Protein AF-A0A920B3A2-F1 (afdb_monomer_lite)

Foldseek 3Di:
DVLLVVLVPDQEEEEEQDPSQQSSVVSVRQYEYQAAQDDCVVRQRDDHPSHHYDYCCVPVVHSGSVSDDPVNVVVSVCVSSVD

Radius of gyration: 12.28 Å; chains: 1; bounding box: 27×29×26 Å

pLDDT: mean 95.14, std 4.27, range [66.38, 98.38]

Structure (mmCIF, N/CA/C/O backbone):
data_AF-A0A920B3A2-F1
#
_entry.id   AF-A0A920B3A2-F1
#
loop_
_atom_site.group_PDB
_atom_site.id
_atom_site.type_symbol
_atom_site.label_atom_id
_atom_site.label_alt_id
_atom_site.label_comp_id
_atom_site.label_asym_id
_atom_site.label_entity_id
_atom_site.label_seq_id
_atom_site.pdbx_PDB_ins_code
_atom_site.Cartn_x
_atom_site.Cartn_y
_atom_site.Cartn_z
_atom_site.occupancy
_atom_site.B_iso_or_equiv
_atom_site.auth_seq_id
_atom_site.auth_comp_id
_atom_site.auth_asym_id
_atom_site.auth_atom_id
_atom_site.pdbx_PDB_model_num
ATOM 1 N N . MET A 1 1 ? -9.997 18.635 4.608 1.00 66.38 1 MET A N 1
ATOM 2 C CA . MET A 1 1 ? -10.225 17.987 5.926 1.00 66.38 1 MET A CA 1
ATOM 3 C C . MET A 1 1 ? -11.273 16.866 5.876 1.00 66.38 1 MET A C 1
ATOM 5 O O . MET A 1 1 ? -11.244 15.990 6.730 1.00 66.38 1 MET A O 1
ATOM 9 N N . GLU A 1 2 ? -12.163 16.837 4.878 1.00 88.25 2 GLU A N 1
ATOM 10 C CA . GLU A 1 2 ? -13.172 15.775 4.697 1.00 88.25 2 GLU A CA 1
ATOM 11 C C . GLU A 1 2 ? -12.580 14.391 4.403 1.00 88.25 2 GLU A C 1
ATOM 13 O O . GLU A 1 2 ? -13.020 13.418 5.003 1.00 88.25 2 GLU A O 1
ATOM 18 N N . THR A 1 3 ? -11.524 14.294 3.586 1.00 86.38 3 THR A N 1
ATOM 19 C CA . THR A 1 3 ? -10.821 13.024 3.319 1.00 86.38 3 THR A CA 1
ATOM 20 C C . THR A 1 3 ? -10.385 12.330 4.609 1.00 86.38 3 THR A C 1
ATOM 22 O O . THR A 1 3 ? -10.643 11.148 4.790 1.00 86.38 3 THR A O 1
ATOM 25 N N . ILE A 1 4 ? -9.806 13.082 5.553 1.00 91.69 4 ILE A N 1
ATOM 26 C CA . ILE A 1 4 ? -9.404 12.561 6.869 1.00 91.69 4 ILE A CA 1
ATOM 27 C C . ILE A 1 4 ? -10.623 12.058 7.654 1.00 91.69 4 ILE A C 1
ATOM 29 O O . ILE A 1 4 ? -10.554 11.003 8.279 1.00 91.69 4 ILE A O 1
ATOM 33 N N . LYS A 1 5 ? -11.749 12.785 7.619 1.00 93.31 5 LYS A N 1
ATOM 34 C CA . LYS A 1 5 ? -12.986 12.358 8.296 1.00 93.31 5 LYS A CA 1
ATOM 35 C C . LYS A 1 5 ? -13.520 11.042 7.724 1.00 93.31 5 LYS A C 1
ATOM 37 O O . LYS A 1 5 ? -13.946 10.188 8.491 1.00 93.31 5 LYS A O 1
ATOM 42 N N . ILE A 1 6 ? -13.473 10.868 6.403 1.00 93.06 6 ILE A N 1
ATOM 43 C CA . ILE A 1 6 ? -13.908 9.631 5.740 1.00 93.06 6 ILE A CA 1
ATOM 44 C C . ILE A 1 6 ? -12.979 8.474 6.122 1.00 93.06 6 ILE A C 1
ATOM 46 O O . ILE A 1 6 ? -13.445 7.445 6.597 1.00 93.06 6 ILE A O 1
ATOM 50 N N . VAL A 1 7 ? -11.664 8.670 5.997 1.00 94.38 7 VAL A N 1
ATOM 51 C CA . VAL A 1 7 ? -10.642 7.637 6.243 1.00 94.38 7 VAL A CA 1
ATOM 52 C C . VAL A 1 7 ? -10.671 7.104 7.675 1.00 94.38 7 VAL A C 1
ATOM 54 O O . VAL A 1 7 ? -10.435 5.916 7.883 1.00 94.38 7 VAL A O 1
ATOM 57 N N . LYS A 1 8 ? -11.019 7.943 8.658 1.00 92.44 8 LYS A N 1
ATOM 58 C CA . LYS A 1 8 ? -11.186 7.517 10.058 1.00 92.44 8 LYS A CA 1
ATOM 59 C C . LYS A 1 8 ? -12.313 6.501 10.277 1.00 92.44 8 LYS A C 1
ATOM 61 O O . LYS A 1 8 ? -12.326 5.845 11.310 1.00 92.44 8 LYS A O 1
ATOM 66 N N . ASN A 1 9 ? -13.245 6.371 9.332 1.00 94.31 9 ASN A N 1
ATOM 67 C CA . ASN A 1 9 ? -14.311 5.367 9.364 1.00 94.31 9 ASN A CA 1
ATOM 68 C C . ASN A 1 9 ? -13.995 4.138 8.491 1.00 94.31 9 ASN A C 1
ATOM 70 O O . ASN A 1 9 ? -14.790 3.201 8.427 1.00 94.31 9 ASN A O 1
ATOM 74 N N . CYS A 1 10 ? -12.850 4.125 7.805 1.00 95.00 10 CYS A N 1
ATOM 75 C CA . CYS A 1 10 ? -12.407 2.999 6.992 1.00 95.00 10 CYS A CA 1
ATOM 76 C C . CYS A 1 10 ? -11.571 2.024 7.828 1.00 95.00 10 CYS A C 1
ATOM 78 O O . CYS A 1 10 ? -10.766 2.440 8.657 1.00 95.00 10 CYS A O 1
ATOM 80 N N . LYS A 1 11 ? -11.690 0.721 7.547 1.00 95.81 11 LYS A N 1
ATOM 81 C CA . LYS A 1 11 ? -10.825 -0.305 8.160 1.00 95.81 11 LYS A CA 1
ATOM 82 C C . LYS A 1 11 ? -9.371 -0.208 7.695 1.00 95.81 11 LYS A C 1
ATOM 84 O O . LYS A 1 11 ? -8.453 -0.448 8.467 1.00 95.81 11 LYS A O 1
ATOM 89 N N . ALA A 1 12 ? -9.175 0.125 6.422 1.00 96.25 12 ALA A N 1
ATOM 90 C CA . ALA A 1 12 ? -7.864 0.280 5.816 1.00 96.25 12 ALA A CA 1
ATOM 91 C C . ALA A 1 12 ? -7.932 1.219 4.604 1.00 96.25 12 ALA A C 1
ATOM 93 O O . ALA A 1 12 ? -9.001 1.427 4.024 1.00 96.25 12 ALA A O 1
ATOM 94 N N . GLY A 1 13 ? -6.780 1.753 4.206 1.00 95.69 13 GLY A N 1
ATOM 95 C CA . GLY A 1 13 ? -6.578 2.491 2.965 1.00 95.69 13 GLY A CA 1
ATOM 96 C C . GLY A 1 13 ? -5.616 1.773 2.019 1.00 95.69 13 GLY A C 1
ATOM 97 O O . GLY A 1 13 ? -4.752 1.007 2.442 1.00 95.69 13 GLY A O 1
ATOM 98 N N . ILE A 1 14 ? -5.746 2.047 0.725 1.00 96.94 14 ILE A N 1
ATOM 99 C CA . ILE A 1 14 ? -4.777 1.644 -0.293 1.00 96.94 14 ILE A CA 1
ATOM 100 C C . ILE A 1 14 ? -4.462 2.842 -1.182 1.00 96.94 14 ILE A C 1
ATOM 102 O O . ILE A 1 14 ? -5.368 3.560 -1.600 1.00 96.94 14 ILE A O 1
ATOM 106 N N . SER A 1 15 ? -3.182 3.070 -1.456 1.00 96.56 15 SER A N 1
ATOM 107 C CA . SER A 1 15 ? -2.740 4.160 -2.325 1.00 96.56 15 SER A CA 1
ATO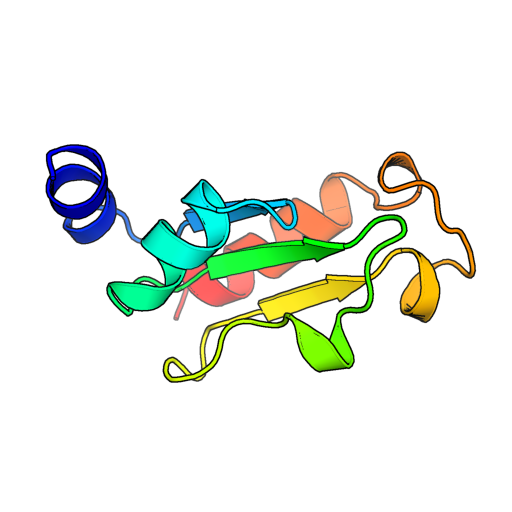M 108 C C . SER A 1 15 ? -1.398 3.829 -2.966 1.00 96.56 15 SER A C 1
ATOM 110 O O . SER A 1 15 ? -0.621 3.032 -2.449 1.00 96.56 15 SER A O 1
ATOM 112 N N . ASN A 1 16 ? -1.088 4.473 -4.083 1.00 96.88 16 ASN A N 1
ATOM 113 C CA . ASN A 1 16 ? 0.298 4.641 -4.507 1.00 96.88 16 ASN A CA 1
ATOM 114 C C . ASN A 1 16 ? 0.989 5.745 -3.681 1.00 96.88 16 ASN A C 1
ATOM 116 O O . ASN A 1 16 ? 0.351 6.421 -2.869 1.00 96.88 16 ASN A O 1
ATOM 120 N N . ASP A 1 17 ? 2.289 5.935 -3.901 1.00 96.50 17 ASP A N 1
ATOM 121 C CA . ASP A 1 17 ? 3.066 7.024 -3.299 1.00 96.50 17 ASP A CA 1
ATOM 122 C C . ASP A 1 17 ? 2.614 8.404 -3.814 1.00 96.50 17 ASP A C 1
ATOM 124 O O . ASP A 1 17 ? 3.066 8.894 -4.850 1.00 96.50 17 ASP A O 1
ATOM 128 N N . THR A 1 18 ? 1.649 9.000 -3.112 1.00 94.56 18 THR A N 1
ATOM 129 C CA . THR A 1 18 ? 1.059 10.314 -3.398 1.00 94.56 18 THR A CA 1
ATOM 130 C C . THR A 1 18 ? 0.726 11.039 -2.102 1.00 94.56 18 THR A C 1
ATOM 132 O O . THR A 1 18 ? 0.522 10.412 -1.062 1.00 94.56 18 THR A O 1
ATOM 135 N N . GLY A 1 19 ? 0.586 12.368 -2.161 1.00 93.06 19 GLY A N 1
ATOM 136 C CA . GLY A 1 19 ? 0.213 13.174 -0.992 1.00 93.06 19 GLY A CA 1
ATOM 137 C C . GLY A 1 19 ? -1.079 12.704 -0.310 1.00 93.06 19 GLY A C 1
ATOM 138 O O . GLY A 1 19 ? -1.142 12.670 0.915 1.00 93.06 19 GLY A O 1
ATOM 139 N N . CYS A 1 20 ? -2.083 12.261 -1.076 1.00 92.56 20 CYS A N 1
ATOM 140 C CA . CYS A 1 20 ? -3.303 11.677 -0.511 1.00 92.56 20 CYS A CA 1
ATOM 141 C C . CYS A 1 20 ? -3.030 10.368 0.242 1.00 92.56 20 CYS A C 1
ATOM 143 O O . CYS A 1 20 ? -3.579 10.182 1.322 1.00 92.56 20 CYS A O 1
ATOM 145 N N . GLY A 1 21 ? -2.160 9.494 -0.274 1.00 93.94 21 GLY A N 1
ATOM 146 C CA . GLY A 1 21 ? -1.729 8.284 0.434 1.00 93.94 21 GLY A CA 1
ATOM 147 C C . GLY A 1 21 ? -1.076 8.594 1.783 1.00 93.94 21 GLY A C 1
ATOM 148 O O . GLY A 1 21 ? -1.452 8.009 2.795 1.00 93.94 21 GLY A O 1
ATOM 149 N N . HIS A 1 22 ? -0.182 9.588 1.815 1.00 94.25 22 HIS A N 1
ATOM 150 C CA . HIS A 1 22 ? 0.454 10.061 3.053 1.00 94.25 22 HIS A CA 1
ATOM 151 C C . HIS A 1 22 ? -0.551 10.679 4.037 1.00 94.25 22 HIS A C 1
ATOM 153 O O . HIS A 1 22 ? -0.453 10.472 5.248 1.00 94.25 22 HIS A O 1
ATOM 159 N N . LEU A 1 23 ? -1.554 11.407 3.530 1.00 93.88 23 LEU A N 1
ATOM 160 C CA . LEU A 1 23 ? -2.653 11.940 4.342 1.00 93.88 23 LEU A CA 1
ATOM 161 C C . LEU A 1 23 ? -3.540 10.837 4.927 1.00 93.88 23 LEU A C 1
ATOM 163 O O . LEU A 1 23 ? -4.026 10.996 6.040 1.00 93.88 23 LEU A O 1
ATOM 167 N N . ILE A 1 24 ? -3.763 9.738 4.204 1.00 93.44 24 ILE A N 1
ATOM 168 C CA . ILE A 1 24 ? -4.490 8.572 4.721 1.00 93.44 24 ILE A CA 1
ATOM 169 C C . ILE A 1 24 ? -3.685 7.948 5.864 1.00 93.44 24 ILE A C 1
ATOM 171 O O . ILE A 1 24 ? -4.211 7.805 6.969 1.00 93.44 24 ILE A O 1
ATOM 175 N N . SER A 1 25 ? -2.402 7.645 5.641 1.00 94.25 25 SER A N 1
ATOM 176 C CA . SER A 1 25 ? -1.562 6.993 6.651 1.00 94.25 25 SER A CA 1
ATOM 177 C C . SER A 1 25 ? -1.346 7.843 7.903 1.00 94.25 25 SER A C 1
ATOM 179 O O . SER A 1 25 ? -1.317 7.305 9.005 1.00 94.25 25 SER A O 1
ATOM 181 N N . SER A 1 26 ? -1.266 9.172 7.770 1.00 94.19 26 SER A N 1
ATOM 182 C CA . SER A 1 26 ? -1.063 10.071 8.916 1.00 94.19 26 SER A CA 1
ATOM 183 C C . SER A 1 26 ? -2.241 10.101 9.894 1.00 94.19 26 SER A C 1
ATOM 185 O O . SER A 1 26 ? -2.085 10.546 11.029 1.00 94.19 26 SER A O 1
ATOM 187 N N . THR A 1 27 ? -3.414 9.596 9.496 1.00 94.38 27 THR A N 1
ATOM 188 C CA . THR A 1 27 ? -4.556 9.426 10.409 1.00 94.38 27 THR A CA 1
ATOM 189 C C . THR A 1 27 ? -4.401 8.246 11.366 1.00 94.38 27 THR A C 1
ATOM 191 O O . THR A 1 27 ? -5.199 8.118 12.294 1.00 94.38 27 THR A O 1
ATOM 194 N N . GLY A 1 28 ? -3.408 7.383 11.138 1.00 94.56 28 GLY A N 1
ATOM 195 C CA . GLY A 1 28 ? -3.251 6.115 11.836 1.00 94.56 28 GLY A CA 1
ATOM 196 C C . GLY A 1 28 ? -4.109 4.988 11.260 1.00 94.56 28 GLY A C 1
ATOM 197 O O . GLY A 1 28 ? -4.015 3.875 11.760 1.00 94.56 28 GLY A O 1
ATOM 198 N N . THR A 1 29 ? -4.912 5.205 10.213 1.00 95.81 29 THR A N 1
ATOM 199 C CA . THR A 1 29 ? -5.632 4.112 9.538 1.00 95.81 29 THR A CA 1
ATOM 200 C C . THR A 1 29 ? -4.633 3.153 8.864 1.00 95.81 29 THR A C 1
ATOM 202 O O . THR A 1 29 ? -3.767 3.623 8.114 1.00 95.81 29 THR A O 1
ATOM 205 N N . PRO A 1 30 ? -4.726 1.821 9.079 1.00 97.00 30 PRO A N 1
ATOM 206 C CA . PRO A 1 30 ? -3.893 0.837 8.386 1.00 97.00 30 PRO A CA 1
ATOM 207 C C . PRO A 1 30 ? -3.876 1.100 6.882 1.00 97.00 30 PRO A C 1
ATOM 209 O O . PRO A 1 30 ? -4.915 1.342 6.274 1.00 97.00 30 PRO A O 1
ATOM 212 N N . THR A 1 31 ? -2.695 1.119 6.273 1.00 97.12 31 THR A N 1
ATOM 213 C CA . THR A 1 31 ? -2.547 1.592 4.890 1.00 97.12 31 THR A CA 1
ATOM 214 C C . THR A 1 31 ? -1.601 0.681 4.133 1.00 97.12 31 THR A C 1
ATOM 216 O O . THR A 1 31 ? -0.499 0.407 4.607 1.00 97.12 31 THR A O 1
ATOM 219 N N . LEU A 1 32 ? -2.045 0.225 2.962 1.00 97.88 32 LEU A N 1
ATOM 220 C CA . LEU A 1 32 ? -1.227 -0.477 1.985 1.00 97.88 32 LEU A CA 1
ATOM 221 C C . LEU A 1 32 ? -0.722 0.513 0.927 1.00 97.88 32 LEU A C 1
ATOM 223 O O . LEU A 1 32 ? -1.512 1.011 0.122 1.00 97.88 32 LEU A O 1
ATOM 227 N N . THR A 1 33 ? 0.587 0.758 0.890 1.00 98.00 33 THR A N 1
ATOM 228 C CA . THR A 1 33 ? 1.205 1.668 -0.085 1.00 98.00 33 THR A CA 1
ATOM 229 C C . THR A 1 33 ? 1.898 0.903 -1.212 1.00 98.00 33 THR A C 1
ATOM 231 O O . THR A 1 33 ? 2.695 -0.008 -0.979 1.00 98.00 33 THR A O 1
ATOM 234 N N . LEU A 1 34 ? 1.606 1.273 -2.459 1.00 98.38 34 LEU A N 1
ATOM 235 C CA . LEU A 1 34 ? 2.188 0.676 -3.660 1.00 98.38 34 LEU A CA 1
ATOM 236 C C . LEU A 1 34 ? 3.273 1.586 -4.248 1.00 98.38 34 LEU A C 1
ATOM 238 O O . LEU A 1 34 ? 3.006 2.721 -4.645 1.00 98.38 34 LEU A O 1
ATOM 242 N N . PHE A 1 35 ? 4.492 1.064 -4.355 1.00 98.31 35 PHE A N 1
ATOM 243 C CA . PHE A 1 35 ? 5.648 1.782 -4.881 1.00 98.31 35 PHE A CA 1
ATOM 244 C C . PHE A 1 35 ? 6.016 1.286 -6.282 1.00 98.31 35 PHE A C 1
ATOM 246 O O . PHE A 1 35 ? 6.344 0.115 -6.502 1.00 98.31 35 PHE A O 1
ATOM 253 N N . GLY A 1 36 ? 5.957 2.212 -7.238 1.00 97.06 36 GLY A N 1
ATOM 254 C CA . GLY A 1 36 ? 6.461 2.054 -8.598 1.00 97.06 36 GLY A CA 1
ATOM 255 C C . GLY A 1 36 ? 7.934 2.476 -8.677 1.00 97.06 36 GLY A C 1
ATOM 256 O O . GLY A 1 36 ? 8.793 1.801 -8.110 1.00 97.06 36 GLY A O 1
ATOM 257 N N . PRO A 1 37 ? 8.236 3.620 -9.318 1.00 96.94 37 PRO A N 1
ATOM 258 C CA . PRO A 1 37 ? 9.597 4.135 -9.462 1.00 96.94 37 PRO A CA 1
ATOM 259 C C . PRO A 1 37 ? 10.140 4.836 -8.206 1.00 96.94 37 PRO A C 1
ATOM 261 O O . PRO A 1 37 ? 11.340 5.097 -8.140 1.00 96.94 37 PRO A O 1
ATOM 264 N N . THR A 1 38 ? 9.296 5.149 -7.219 1.00 97.25 38 THR A N 1
ATOM 265 C CA . THR A 1 38 ? 9.709 5.832 -5.986 1.00 97.25 38 THR A CA 1
ATOM 266 C C . THR A 1 38 ? 10.250 4.864 -4.931 1.00 97.25 38 THR A C 1
ATOM 268 O O . THR A 1 38 ? 9.930 3.672 -4.928 1.00 97.25 38 THR A O 1
ATOM 271 N N . ASP A 1 39 ? 11.120 5.372 -4.055 1.00 96.19 39 ASP A N 1
ATOM 272 C CA . ASP A 1 39 ? 11.821 4.567 -3.056 1.00 96.19 39 ASP A CA 1
ATOM 273 C C . ASP A 1 39 ? 10.964 4.313 -1.808 1.00 96.19 39 ASP A C 1
ATOM 275 O O . ASP A 1 39 ? 10.725 5.194 -0.981 1.00 96.19 39 ASP A O 1
ATOM 279 N N . SER A 1 40 ? 10.556 3.057 -1.647 1.00 96.56 40 SER A N 1
ATOM 280 C CA . SER A 1 40 ? 9.806 2.597 -0.481 1.00 96.56 40 SER A CA 1
ATOM 281 C C . SER A 1 40 ? 10.552 2.745 0.851 1.00 96.56 40 SER A C 1
ATOM 283 O O . SER A 1 40 ? 9.890 2.826 1.875 1.00 96.56 40 SER A O 1
ATOM 285 N N . GLU A 1 41 ? 11.889 2.755 0.895 1.00 95.25 41 GLU A N 1
ATOM 286 C CA . GLU A 1 41 ? 12.623 2.926 2.166 1.00 95.25 41 GLU A CA 1
ATOM 287 C C . GLU A 1 41 ? 12.491 4.342 2.706 1.00 95.25 41 GLU A C 1
ATOM 289 O O . GLU A 1 41 ? 12.385 4.545 3.912 1.00 95.25 41 GLU A O 1
ATOM 294 N N . LYS A 1 42 ? 12.446 5.316 1.798 1.00 95.81 42 LYS A N 1
ATOM 295 C CA . LYS A 1 42 ? 12.364 6.732 2.139 1.00 95.81 42 LYS A CA 1
ATOM 296 C C . LYS A 1 42 ? 10.939 7.188 2.441 1.00 95.81 42 LYS A C 1
ATOM 298 O O . LYS A 1 42 ? 10.749 8.071 3.273 1.00 95.81 42 LYS A O 1
ATOM 303 N N . PHE A 1 43 ? 9.956 6.625 1.739 1.00 95.81 43 PHE A N 1
ATOM 304 C CA . PHE A 1 43 ? 8.584 7.143 1.718 1.00 95.81 43 PHE A CA 1
ATOM 305 C C . PHE A 1 43 ? 7.537 6.174 2.276 1.00 95.81 43 PHE A C 1
ATOM 307 O O . PHE A 1 43 ? 6.344 6.461 2.193 1.00 95.81 43 PHE A O 1
ATOM 314 N N . SER A 1 44 ? 7.929 5.024 2.836 1.00 94.81 44 SER A N 1
ATOM 315 C CA . SER A 1 44 ? 6.942 4.173 3.510 1.00 94.81 44 SER A CA 1
ATOM 316 C C . SER A 1 44 ? 6.336 4.897 4.717 1.00 94.81 44 SER A C 1
ATOM 318 O O . SER A 1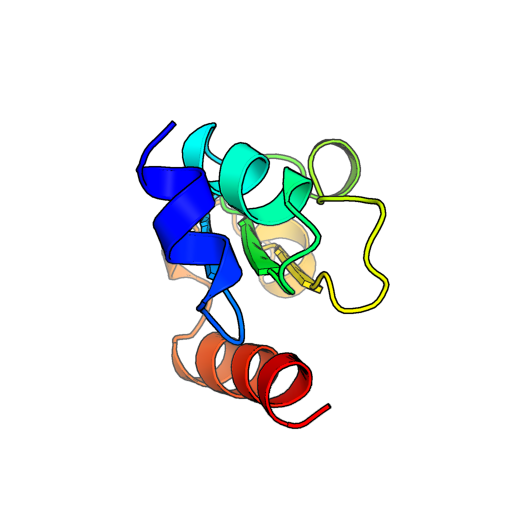 44 ? 7.070 5.535 5.475 1.00 94.81 44 SER A O 1
ATOM 320 N N . PRO A 1 45 ? 5.012 4.795 4.917 1.00 93.25 45 PRO A N 1
ATOM 321 C CA . PRO A 1 45 ? 4.360 5.404 6.063 1.00 93.25 45 PRO A CA 1
ATOM 322 C C . PRO A 1 45 ? 4.830 4.772 7.377 1.00 93.25 45 PRO A C 1
ATOM 324 O O . PRO A 1 45 ? 5.046 3.563 7.467 1.00 93.25 45 PRO A O 1
ATOM 327 N N . ILE A 1 46 ? 4.959 5.611 8.402 1.00 91.06 46 ILE A N 1
ATOM 328 C CA . ILE A 1 46 ? 5.405 5.249 9.752 1.00 91.06 46 ILE A CA 1
ATOM 329 C C . ILE A 1 46 ? 4.287 5.505 10.772 1.00 91.06 46 ILE A C 1
ATOM 331 O O . ILE A 1 46 ? 3.367 6.272 10.506 1.00 91.06 46 ILE A O 1
ATOM 335 N N . GLY A 1 47 ? 4.379 4.893 11.955 1.00 92.44 47 GLY A N 1
ATOM 336 C CA . GLY A 1 47 ? 3.510 5.196 13.104 1.00 92.44 47 GLY A CA 1
ATOM 337 C C . GLY A 1 47 ? 2.419 4.161 13.400 1.00 92.44 47 GLY A C 1
ATOM 338 O O . GLY A 1 47 ? 2.137 3.932 14.572 1.00 92.44 47 GLY A O 1
ATOM 339 N N . ASN A 1 48 ? 1.863 3.477 12.393 1.00 95.06 48 ASN A N 1
ATOM 340 C CA . ASN A 1 48 ? 1.012 2.299 12.605 1.00 95.06 48 ASN A CA 1
ATOM 341 C C . ASN A 1 48 ? 1.759 1.012 12.188 1.00 95.06 48 ASN A C 1
ATOM 343 O O . ASN A 1 48 ? 2.186 0.920 11.035 1.00 95.06 48 ASN A O 1
ATOM 347 N N . PRO A 1 49 ? 1.898 -0.001 13.067 1.00 95.12 49 PRO A N 1
ATOM 348 C CA . PRO A 1 49 ? 2.554 -1.273 12.735 1.00 95.12 49 PRO A CA 1
ATOM 349 C C . PRO A 1 49 ? 1.842 -2.087 11.640 1.00 95.12 49 PRO A C 1
ATOM 351 O O . PRO A 1 49 ? 2.455 -2.959 11.032 1.00 95.12 49 PRO A O 1
ATOM 354 N N . LEU A 1 50 ? 0.566 -1.802 11.367 1.00 96.25 50 LEU A N 1
ATOM 355 C CA . LEU A 1 50 ? -0.219 -2.394 10.281 1.00 96.25 50 LEU A CA 1
ATOM 356 C C . LEU A 1 50 ? -0.042 -1.658 8.946 1.00 96.25 50 LEU A C 1
ATOM 358 O O . LEU A 1 50 ? -0.705 -1.989 7.964 1.00 96.25 50 LEU A O 1
ATOM 362 N N . HIS A 1 51 ? 0.822 -0.644 8.871 1.00 96.44 51 HIS A N 1
ATOM 363 C CA . HIS A 1 51 ? 1.233 -0.107 7.582 1.00 96.44 51 HIS A CA 1
ATOM 364 C C . HIS A 1 51 ? 2.053 -1.143 6.814 1.00 96.44 51 HIS A C 1
ATOM 366 O O . HIS A 1 51 ? 2.994 -1.741 7.334 1.00 96.44 51 HIS A O 1
ATOM 372 N N . VAL A 1 52 ? 1.694 -1.346 5.550 1.00 96.69 52 VAL A N 1
ATOM 373 C CA . VAL A 1 52 ? 2.35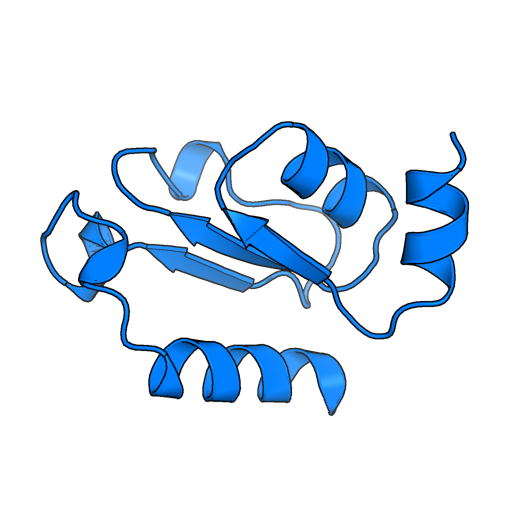6 -2.309 4.670 1.00 96.69 52 VAL A CA 1
ATOM 374 C C . VAL A 1 52 ? 2.702 -1.621 3.361 1.00 96.69 52 VAL A C 1
ATOM 376 O O . VAL A 1 52 ? 1.916 -0.849 2.823 1.00 96.69 52 VAL A O 1
ATOM 379 N N . SER A 1 53 ? 3.864 -1.953 2.808 1.00 97.25 53 SER A N 1
ATOM 380 C CA . SER A 1 53 ? 4.312 -1.439 1.516 1.00 97.25 53 SER A CA 1
ATOM 381 C C . SER A 1 53 ? 4.612 -2.589 0.558 1.00 97.25 53 SER A C 1
ATOM 383 O O . SER A 1 53 ? 5.197 -3.599 0.952 1.00 97.25 53 SER A O 1
ATOM 385 N N . ILE A 1 54 ? 4.253 -2.434 -0.718 1.00 98.00 54 ILE A N 1
ATOM 386 C CA . ILE A 1 54 ? 4.716 -3.310 -1.803 1.00 98.00 54 ILE A CA 1
ATOM 387 C C . ILE A 1 54 ? 5.544 -2.461 -2.757 1.00 98.00 54 ILE A C 1
ATOM 389 O O . ILE A 1 54 ? 5.053 -1.467 -3.282 1.00 98.00 54 ILE A O 1
ATOM 393 N N . SER A 1 55 ? 6.788 -2.865 -3.007 1.00 98.12 55 SER A N 1
ATOM 394 C CA . SER A 1 55 ? 7.673 -2.179 -3.946 1.00 98.12 55 SER A CA 1
ATOM 395 C C . SER A 1 55 ? 7.908 -3.025 -5.184 1.00 98.12 55 SER A C 1
ATOM 397 O O . SER A 1 55 ? 8.458 -4.123 -5.106 1.00 98.12 55 SER A O 1
ATOM 399 N N . SER A 1 56 ? 7.530 -2.487 -6.344 1.00 97.88 56 SER A N 1
ATOM 400 C CA . SER A 1 56 ? 7.823 -3.110 -7.636 1.00 97.88 56 SER A CA 1
ATOM 401 C C . SER A 1 56 ? 9.324 -3.284 -7.867 1.00 97.88 56 SER A C 1
ATOM 403 O O . SER A 1 56 ? 9.756 -4.319 -8.378 1.00 97.88 56 SER A O 1
ATOM 405 N N . GLN A 1 57 ? 10.131 -2.334 -7.392 1.00 97.50 57 GLN A N 1
ATOM 406 C CA . GLN A 1 57 ? 11.585 -2.373 -7.528 1.00 97.50 57 GLN A CA 1
ATOM 407 C C . GLN A 1 57 ? 12.197 -3.484 -6.682 1.00 97.50 57 GLN A C 1
ATOM 409 O O . GLN A 1 57 ? 13.016 -4.255 -7.177 1.00 97.50 57 GLN A O 1
ATOM 414 N N . LYS A 1 58 ? 11.765 -3.607 -5.423 1.00 96.44 58 LYS A N 1
ATOM 415 C CA . LYS A 1 58 ? 12.310 -4.612 -4.503 1.00 96.44 58 LYS A CA 1
ATOM 416 C C . LYS A 1 58 ? 11.791 -6.017 -4.788 1.00 96.44 58 LYS A C 1
ATOM 418 O O . LYS A 1 58 ? 12.552 -6.974 -4.716 1.00 96.44 58 LYS A O 1
ATOM 423 N N . THR A 1 59 ? 10.504 -6.151 -5.099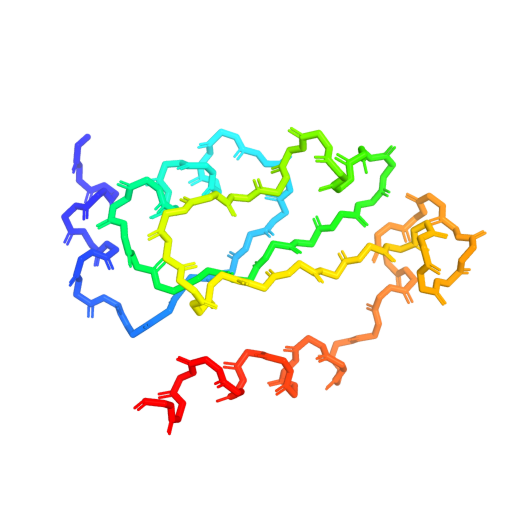 1.00 96.38 59 THR A N 1
ATOM 424 C CA . THR A 1 59 ? 9.853 -7.461 -5.248 1.00 96.38 59 THR A CA 1
ATOM 425 C C . THR A 1 59 ? 9.943 -8.002 -6.673 1.00 96.38 59 THR A C 1
ATOM 427 O O . THR A 1 59 ? 10.119 -9.203 -6.851 1.00 96.38 59 THR A O 1
ATOM 430 N N . PHE A 1 60 ? 9.856 -7.137 -7.688 1.00 96.75 60 PHE A N 1
ATOM 431 C CA . PHE A 1 60 ? 9.752 -7.541 -9.098 1.00 96.75 60 PHE A CA 1
ATOM 432 C C . PHE A 1 60 ? 10.890 -7.005 -9.976 1.00 96.75 60 PHE A C 1
ATOM 434 O O . PHE A 1 60 ? 10.848 -7.181 -11.192 1.00 96.75 60 PHE A O 1
ATOM 441 N N . LYS A 1 61 ? 11.906 -6.353 -9.386 1.00 96.94 61 LYS A N 1
ATOM 442 C CA . LYS A 1 61 ? 13.054 -5.758 -10.098 1.00 96.94 61 LYS A CA 1
ATOM 443 C C . LYS A 1 61 ? 12.635 -4.828 -11.247 1.00 96.94 61 LYS A C 1
ATOM 445 O O . LYS A 1 61 ? 13.325 -4.721 -12.256 1.00 96.94 61 LYS A O 1
ATOM 450 N N . SER A 1 62 ? 11.497 -4.150 -11.094 1.00 97.06 62 SER A N 1
ATOM 451 C CA . SER A 1 62 ? 10.924 -3.256 -12.100 1.00 97.06 62 SER A CA 1
ATOM 452 C C . SER A 1 62 ? 10.514 -1.937 -11.464 1.00 97.06 62 SER A C 1
ATOM 454 O O . SER A 1 62 ? 10.038 -1.914 -10.339 1.00 97.06 62 SER A O 1
ATOM 456 N N . LYS A 1 63 ? 10.661 -0.827 -12.189 1.00 96.62 63 LYS A N 1
ATOM 457 C CA . LYS A 1 63 ? 10.117 0.478 -11.767 1.00 96.62 63 LYS A CA 1
ATOM 458 C C . LYS A 1 63 ? 8.640 0.645 -12.137 1.00 96.62 63 LYS A C 1
ATOM 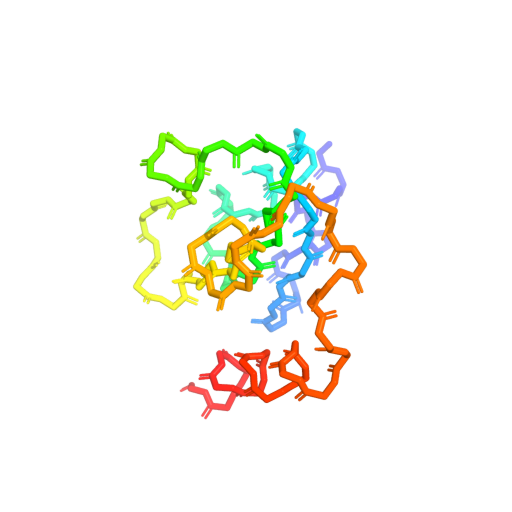460 O O . LYS A 1 63 ? 8.010 1.625 -11.745 1.00 96.62 63 LYS A O 1
ATOM 465 N N . ASN A 1 64 ? 8.091 -0.278 -12.927 1.00 97.44 64 ASN A N 1
ATOM 466 C CA . ASN A 1 64 ? 6.706 -0.225 -13.366 1.00 97.44 64 ASN A CA 1
ATOM 467 C C . ASN A 1 64 ? 5.791 -0.758 -12.258 1.00 97.44 64 ASN A C 1
ATOM 469 O O . ASN A 1 64 ? 5.829 -1.944 -11.937 1.00 97.44 64 ASN A O 1
ATOM 473 N N . ILE A 1 65 ? 4.928 0.104 -11.716 1.00 96.75 65 ILE A N 1
ATOM 474 C CA . ILE A 1 65 ? 3.966 -0.276 -10.673 1.00 96.75 65 ILE A CA 1
ATOM 475 C C . ILE A 1 65 ? 3.003 -1.380 -11.137 1.00 96.75 65 ILE A C 1
ATOM 477 O O . ILE A 1 65 ? 2.584 -2.199 -10.326 1.00 96.75 65 ILE A O 1
ATOM 481 N N . ASN A 1 66 ? 2.731 -1.473 -12.445 1.00 97.56 66 ASN A N 1
ATOM 482 C CA . ASN A 1 66 ? 1.891 -2.522 -13.030 1.00 97.56 66 ASN A CA 1
ATOM 483 C C . ASN A 1 66 ? 2.533 -3.917 -12.957 1.00 97.56 66 ASN A C 1
ATOM 485 O O . ASN A 1 66 ? 1.861 -4.911 -13.212 1.00 97.56 66 ASN A O 1
ATOM 489 N N . ALA A 1 67 ? 3.816 -4.014 -12.591 1.00 97.81 67 ALA A N 1
ATOM 490 C CA . ALA A 1 67 ? 4.442 -5.292 -12.270 1.00 97.81 67 ALA A CA 1
ATOM 491 C C . ALA A 1 67 ? 3.884 -5.906 -10.976 1.00 97.81 67 ALA A C 1
ATOM 493 O O . ALA A 1 67 ? 4.093 -7.092 -10.746 1.00 97.81 67 ALA A O 1
ATOM 494 N N . ILE A 1 68 ? 3.196 -5.122 -10.132 1.00 98.25 68 ILE A N 1
ATOM 495 C CA . ILE A 1 68 ? 2.574 -5.600 -8.897 1.00 98.25 68 ILE A CA 1
ATOM 496 C C . ILE A 1 68 ? 1.251 -6.305 -9.238 1.00 98.25 68 ILE A C 1
ATOM 498 O O . ILE A 1 68 ? 0.295 -5.647 -9.652 1.00 98.25 68 ILE A O 1
ATOM 502 N N . PRO A 1 69 ? 1.136 -7.627 -9.017 1.00 98.12 69 PRO A N 1
ATOM 503 C CA . PRO A 1 69 ? -0.087 -8.354 -9.323 1.00 98.12 69 PRO A CA 1
ATOM 504 C C . PRO A 1 69 ? -1.2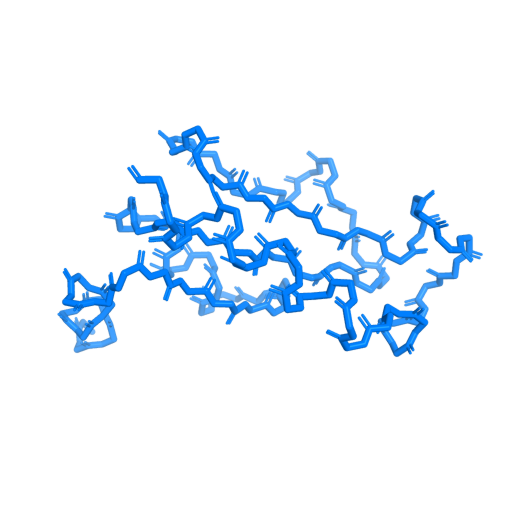33 -7.975 -8.378 1.00 98.12 69 PRO A C 1
ATOM 506 O O . PRO A 1 69 ? -1.060 -7.934 -7.156 1.00 98.12 69 PRO A O 1
ATOM 509 N N . VAL A 1 70 ? -2.439 -7.795 -8.924 1.00 98.25 70 VAL A N 1
ATOM 510 C CA . VAL A 1 70 ? -3.646 -7.460 -8.140 1.00 98.25 70 VAL A CA 1
ATOM 511 C C . VAL A 1 70 ? -3.922 -8.499 -7.045 1.00 98.25 70 VAL A C 1
ATOM 513 O O . VAL A 1 70 ? -4.291 -8.147 -5.927 1.00 98.25 70 VAL A O 1
ATOM 516 N N . ASN A 1 71 ? -3.675 -9.786 -7.304 1.00 98.19 71 ASN A N 1
ATOM 517 C CA . ASN A 1 71 ? -3.871 -10.839 -6.303 1.00 98.19 71 ASN A CA 1
ATOM 518 C C . ASN A 1 71 ? -2.914 -10.721 -5.100 1.00 98.19 71 ASN A C 1
ATOM 520 O O . ASN A 1 71 ? -3.278 -11.114 -3.993 1.00 98.19 71 ASN A O 1
ATOM 524 N N . LEU A 1 72 ? -1.697 -10.197 -5.283 1.00 98.06 72 LEU A N 1
ATOM 525 C CA . LEU A 1 72 ? -0.773 -9.915 -4.185 1.00 98.06 72 LEU A CA 1
ATOM 526 C C . LEU A 1 72 ? -1.277 -8.734 -3.354 1.00 98.06 72 LEU A C 1
ATOM 528 O O . LEU A 1 72 ? -1.267 -8.814 -2.126 1.00 98.06 72 LEU A O 1
ATOM 532 N N . VAL A 1 73 ? -1.763 -7.685 -4.024 1.00 98.19 73 VAL A N 1
ATOM 533 C CA . VAL A 1 73 ? -2.369 -6.511 -3.383 1.00 98.19 73 VAL A CA 1
ATOM 534 C C . VAL A 1 73 ? -3.539 -6.930 -2.497 1.00 98.19 73 VAL A C 1
ATOM 536 O O . VAL A 1 73 ? -3.536 -6.618 -1.311 1.00 98.19 73 VAL A O 1
ATOM 539 N N . LEU A 1 74 ? -4.486 -7.711 -3.027 1.00 97.88 74 LEU A N 1
ATOM 540 C CA . LEU A 1 74 ? -5.640 -8.197 -2.261 1.00 97.88 74 LEU A CA 1
ATOM 541 C C . LEU A 1 74 ? -5.222 -9.038 -1.048 1.00 97.88 74 LEU A C 1
ATOM 543 O O . LEU A 1 74 ? -5.776 -8.875 0.037 1.00 97.88 74 LEU A O 1
ATOM 547 N N . ARG A 1 75 ? -4.209 -9.901 -1.198 1.00 97.50 75 ARG A N 1
ATOM 548 C CA . ARG A 1 75 ? -3.691 -10.727 -0.095 1.00 97.50 75 ARG A CA 1
ATOM 549 C C . ARG A 1 75 ? -3.106 -9.877 1.029 1.00 97.50 75 ARG A C 1
ATOM 551 O O . ARG A 1 75 ? -3.396 -10.130 2.191 1.00 97.50 75 ARG A O 1
ATOM 558 N N . LYS A 1 76 ? -2.290 -8.877 0.683 1.00 97.31 76 LYS A N 1
ATOM 559 C CA . LYS A 1 76 ? -1.665 -7.959 1.649 1.00 97.31 76 LYS A CA 1
ATOM 560 C C . LYS A 1 76 ? -2.676 -7.002 2.277 1.00 97.31 76 LYS A C 1
ATOM 562 O O . LYS A 1 76 ? -2.566 -6.688 3.455 1.00 97.31 76 LYS A O 1
ATOM 567 N N . LEU A 1 77 ? -3.687 -6.580 1.526 1.00 97.12 77 LEU A N 1
ATOM 568 C CA . LEU A 1 77 ? -4.775 -5.777 2.071 1.00 97.12 77 LEU A CA 1
ATOM 569 C C . LEU A 1 77 ? -5.594 -6.585 3.088 1.00 97.12 77 LEU A C 1
ATOM 571 O O . LEU A 1 77 ? -5.928 -6.083 4.155 1.00 97.12 77 LEU A O 1
ATOM 575 N N . LYS A 1 78 ? -5.849 -7.867 2.810 1.00 96.44 78 LYS A N 1
ATOM 576 C CA . LYS A 1 78 ? -6.554 -8.750 3.744 1.00 96.44 78 LYS A CA 1
ATOM 577 C C . LYS A 1 78 ? -5.818 -8.901 5.081 1.00 96.44 78 LYS A C 1
ATOM 579 O O . LYS A 1 78 ? -6.456 -8.839 6.122 1.00 96.44 78 LYS A O 1
ATOM 584 N N . THR A 1 79 ? -4.481 -8.983 5.073 1.00 94.81 79 THR A N 1
ATOM 585 C CA . THR A 1 79 ? -3.698 -9.088 6.323 1.00 94.81 79 THR A CA 1
ATOM 586 C C . THR A 1 79 ? -3.817 -7.878 7.247 1.00 94.81 79 THR A C 1
ATOM 588 O O . THR A 1 79 ? -3.525 -8.017 8.427 1.00 94.81 79 THR A O 1
ATOM 591 N N . ILE A 1 80 ? -4.217 -6.710 6.732 1.00 95.38 80 ILE A N 1
ATOM 592 C CA . ILE A 1 80 ? -4.394 -5.496 7.546 1.00 95.38 80 ILE A CA 1
ATOM 593 C C . ILE A 1 80 ? -5.863 -5.202 7.876 1.00 95.38 80 ILE A C 1
ATOM 595 O O . ILE A 1 80 ? -6.126 -4.416 8.775 1.00 95.38 80 ILE A O 1
ATOM 599 N N . ILE A 1 81 ? -6.813 -5.804 7.150 1.00 94.88 81 ILE A N 1
ATOM 600 C CA . ILE A 1 81 ? -8.257 -5.687 7.421 1.00 94.88 81 ILE A CA 1
ATOM 601 C C . ILE A 1 81 ? -8.717 -6.704 8.472 1.00 94.88 81 ILE A C 1
ATOM 603 O O . ILE A 1 81 ? -9.645 -6.413 9.224 1.00 94.88 81 ILE A O 1
ATOM 607 N N . ASP A 1 82 ? -8.102 -7.888 8.484 1.00 91.19 82 ASP A N 1
ATOM 608 C CA . ASP A 1 82 ? -8.480 -9.006 9.356 1.00 91.19 82 ASP A CA 1
ATOM 609 C C . ASP A 1 82 ? -7.731 -9.005 10.708 1.00 91.19 82 ASP A C 1
ATOM 611 O O . ASP A 1 82 ? -7.876 -9.956 11.476 1.00 91.19 82 ASP A O 1
ATOM 615 N N . TYR A 1 83 ? -6.917 -7.976 10.979 1.00 79.44 83 TYR A N 1
ATOM 616 C CA . TYR A 1 83 ? -6.227 -7.757 12.258 1.00 79.44 83 TYR A CA 1
ATOM 617 C C . TYR A 1 83 ? -7.132 -6.999 13.235 1.00 79.44 83 TYR A C 1
ATOM 619 O O . TYR A 1 83 ? -7.149 -7.369 14.429 1.00 79.44 83 TYR A O 1
#

Secondary structure (DSSP, 8-state):
-HHHHHHTTSS-EEEESSHHHHHHHTTT--EEEEESSS-HHHH---S-TT-EEEEHHHHHS-S-GGGS-HHHHHHHHHHHH--

Sequence (83 aa):
METIKIVKNCKAGISNDTGCGHLISSTGTPTLTLFGPTDSEKFSPIGNPLHVSISSQKTFKSKNINAIPVNLVLRKLKTIIDY